Protein AF-A0A8S0GZP9-F1 (afdb_monomer)

Mean predicted aligned error: 5.79 Å

Solvent-accessible surface area (backbone atoms only — not comparable to full-atom values): 3387 Å² total; per-residue (Å²): 109,70,66,39,41,75,69,65,76,42,84,62,67,87,49,54,64,42,78,45,48,53,94,40,41,59,64,76,42,52,49,39,49,70,76,39,53,93,75,46,78,32,72,47,71,42,88,62,85,81,80,80,126

pLDDT: mean 87.18, std 10.18, range [60.22, 96.19]

Radius of gyration: 13.79 Å; Cα contacts (8 Å, |Δi|>4): 49; chains: 1; bounding box: 33×16×34 Å

Sequence (53 aa):
MIAFIADGRLDISPLVTGRIQLEEIVGQGFEELVNNKEHNVKIIVSPGQLRRS

Secondary structure (DSSP, 8-state):
-HHHHHTTSS--GGG--EEEEGGGIIIIIIIHHHH-TTT-S-EEEE-S-----

Nearest PDB structures (foldseek):
  1e3j-assembly1_A  TM=8.542E-01  e=3.884E-01  Bemisia argentifolii
  2oui-assembly1_A  TM=7.911E-01  e=3.154E-01  Entamoeba histolytica
  1y9a-assembly1_A  TM=7.928E-01  e=4.783E-01  Entamoeba histolytica
  3fpc-assembly1_C  TM=7.785E-01  e=5.127E-01  Thermoanaerobacter brockii
  3fpl-assembly1_A  TM=7.744E-01  e=5.496E-01  Clostridium beijerinckii

Foldseek 3Di:
DVVCVVVVVDDCVVQAQEEEEPVCCVPVNPVCCVPVVVRHRDYHYDPDDPPPD

Structure (mmCIF, N/CA/C/O backbone):
data_AF-A0A8S0GZP9-F1
#
_entry.id   AF-A0A8S0GZP9-F1
#
loop_
_atom_site.group_PDB
_atom_site.id
_atom_site.type_symbol
_atom_site.label_atom_id
_atom_site.label_alt_id
_atom_site.label_comp_id
_atom_site.label_asym_id
_atom_site.label_entity_id
_atom_site.label_seq_id
_atom_site.pdbx_PDB_ins_code
_atom_site.Cartn_x
_atom_site.Cartn_y
_atom_site.Cartn_z
_atom_site.occupancy
_atom_site.B_iso_or_equiv
_atom_site.auth_seq_id
_atom_site.auth_comp_id
_atom_site.auth_asym_id
_atom_site.auth_atom_id
_atom_site.pdbx_PDB_model_num
ATOM 1 N N . MET A 1 1 ? 11.072 5.449 -13.618 1.00 76.19 1 MET A N 1
ATOM 2 C CA . MET A 1 1 ? 10.570 4.529 -12.571 1.00 76.19 1 MET A CA 1
ATOM 3 C C . MET A 1 1 ? 9.702 3.421 -13.159 1.00 76.19 1 MET A C 1
ATOM 5 O O . MET A 1 1 ? 10.144 2.288 -13.106 1.00 76.19 1 MET A O 1
ATOM 9 N N . ILE A 1 2 ? 8.542 3.719 -13.768 1.00 84.56 2 ILE A N 1
ATOM 10 C CA . ILE A 1 2 ? 7.629 2.696 -14.332 1.00 84.56 2 ILE A CA 1
ATOM 11 C C . ILE A 1 2 ? 8.337 1.749 -15.314 1.00 84.56 2 ILE A C 1
ATOM 13 O O . ILE A 1 2 ? 8.184 0.543 -15.189 1.00 84.56 2 ILE A O 1
ATOM 17 N N . ALA A 1 3 ? 9.178 2.274 -16.213 1.00 90.00 3 ALA A N 1
ATOM 18 C CA . ALA A 1 3 ? 9.962 1.452 -17.141 1.00 90.00 3 ALA A CA 1
ATOM 19 C C . ALA A 1 3 ? 10.888 0.446 -16.429 1.00 90.00 3 ALA A C 1
ATOM 21 O O . ALA A 1 3 ? 10.972 -0.698 -16.834 1.00 90.00 3 ALA A O 1
ATOM 22 N N . PHE A 1 4 ? 11.515 0.823 -15.310 1.00 91.00 4 PHE A N 1
ATOM 23 C CA . PHE A 1 4 ? 12.366 -0.100 -14.549 1.00 91.00 4 PHE A CA 1
ATOM 24 C C . PHE A 1 4 ? 11.571 -1.175 -13.809 1.00 91.00 4 PHE A C 1
ATOM 26 O O . PHE A 1 4 ? 12.082 -2.272 -13.617 1.00 91.00 4 PHE A O 1
ATOM 33 N N . ILE A 1 5 ? 10.333 -0.874 -13.415 1.00 89.19 5 ILE A N 1
ATOM 34 C CA . ILE A 1 5 ? 9.419 -1.867 -12.841 1.00 89.19 5 ILE A CA 1
ATOM 35 C C . ILE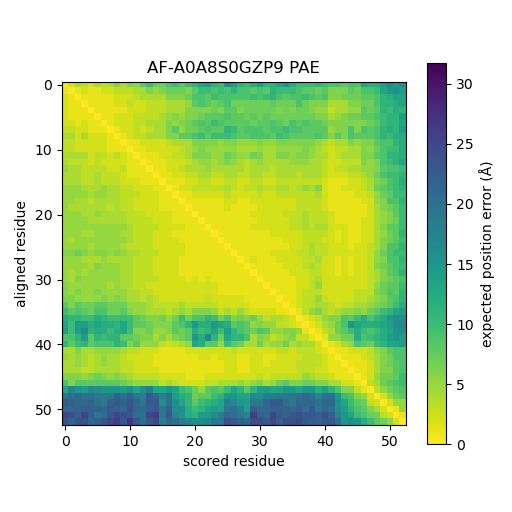 A 1 5 ? 8.953 -2.830 -13.940 1.00 89.19 5 ILE A C 1
ATOM 37 O O . ILE A 1 5 ? 8.990 -4.040 -13.748 1.00 89.19 5 ILE A O 1
ATOM 41 N N . ALA A 1 6 ? 8.574 -2.302 -15.108 1.00 88.56 6 ALA A N 1
ATOM 42 C CA . ALA A 1 6 ? 8.156 -3.099 -16.261 1.00 88.56 6 ALA A 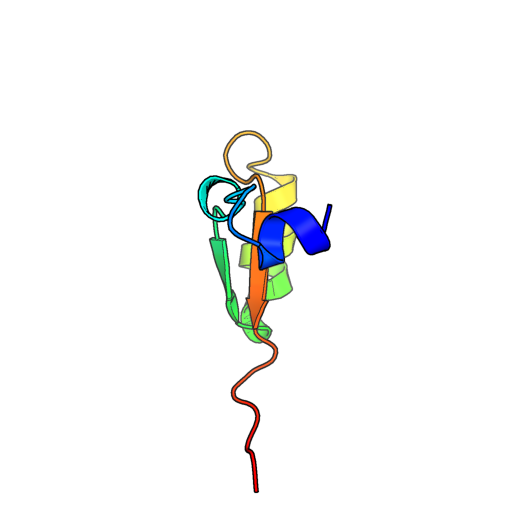CA 1
ATOM 43 C C . ALA A 1 6 ? 9.280 -4.015 -16.778 1.00 88.56 6 ALA A C 1
ATOM 45 O O . ALA A 1 6 ? 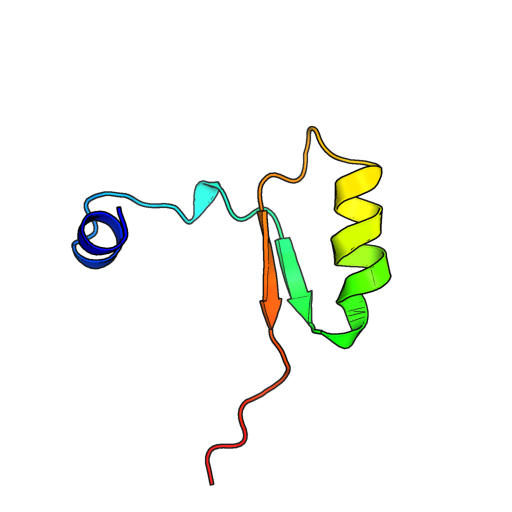9.026 -5.171 -17.100 1.00 88.56 6 ALA A O 1
ATOM 46 N N . ASP A 1 7 ? 10.521 -3.525 -16.770 1.00 92.75 7 ASP A N 1
ATOM 47 C CA . ASP A 1 7 ? 11.715 -4.279 -17.165 1.00 92.75 7 ASP A CA 1
ATOM 48 C C . ASP A 1 7 ? 12.229 -5.226 -16.057 1.00 92.75 7 ASP A C 1
ATOM 50 O O . ASP A 1 7 ? 13.288 -5.836 -16.209 1.00 92.75 7 ASP A O 1
ATOM 54 N N . GLY A 1 8 ? 11.543 -5.322 -14.910 1.00 89.19 8 GLY A N 1
ATOM 55 C CA . GLY A 1 8 ? 11.920 -6.196 -13.788 1.00 89.19 8 GLY A CA 1
A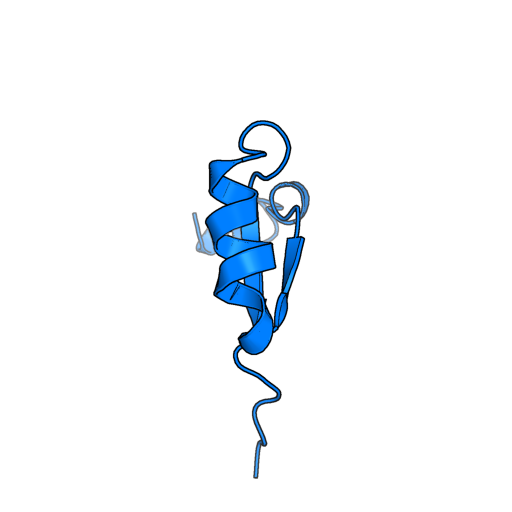TOM 56 C C . GLY A 1 8 ? 13.180 -5.768 -13.023 1.00 89.19 8 GLY A C 1
ATOM 57 O O . GLY A 1 8 ? 13.669 -6.497 -12.165 1.00 89.19 8 GLY A O 1
ATOM 58 N N . ARG A 1 9 ? 13.715 -4.578 -13.310 1.00 92.88 9 ARG A N 1
ATOM 59 C CA . ARG A 1 9 ? 14.910 -4.006 -12.663 1.00 92.88 9 ARG A CA 1
ATOM 60 C C . ARG A 1 9 ? 14.626 -3.403 -11.289 1.00 92.88 9 ARG A C 1
ATOM 62 O O . ARG A 1 9 ? 15.561 -3.099 -10.555 1.00 92.88 9 ARG A O 1
ATOM 69 N N . LEU A 1 10 ? 13.354 -3.191 -10.964 1.00 92.06 10 LEU A N 1
ATOM 70 C CA . LEU A 1 10 ? 12.903 -2.691 -9.673 1.00 92.06 10 LEU A CA 1
ATOM 71 C C . LEU A 1 10 ? 11.675 -3.483 -9.218 1.00 92.06 10 LEU A C 1
ATOM 73 O O . LEU A 1 10 ? 10.587 -3.290 -9.759 1.00 92.06 10 LEU A O 1
ATOM 77 N N . ASP A 1 11 ? 11.846 -4.338 -8.210 1.00 90.06 11 ASP A N 1
ATOM 78 C CA . ASP A 1 11 ? 10.727 -5.013 -7.552 1.00 90.06 11 ASP A CA 1
ATOM 79 C C . ASP A 1 11 ? 10.139 -4.114 -6.458 1.00 90.06 11 ASP A C 1
ATOM 81 O O . ASP A 1 11 ? 10.798 -3.771 -5.477 1.00 90.06 11 ASP A O 1
ATOM 85 N N . ILE A 1 12 ? 8.884 -3.713 -6.650 1.00 88.69 12 ILE A N 1
ATOM 86 C CA . ILE A 1 12 ? 8.130 -2.894 -5.693 1.00 88.69 12 ILE A CA 1
ATOM 87 C C . ILE A 1 12 ? 7.189 -3.725 -4.819 1.00 88.69 12 ILE A C 1
ATOM 89 O O . ILE A 1 12 ? 6.538 -3.171 -3.933 1.00 88.69 12 ILE A O 1
ATOM 93 N N . SER A 1 13 ? 7.092 -5.034 -5.066 1.00 88.69 13 SER A N 1
ATOM 94 C CA . SER A 1 13 ? 6.212 -5.942 -4.328 1.00 88.69 13 SER A CA 1
ATOM 95 C C . SER A 1 13 ? 6.423 -5.880 -2.809 1.00 88.69 13 SER A C 1
ATOM 97 O O . SER A 1 13 ? 5.413 -5.861 -2.107 1.00 88.69 13 SER A O 1
ATOM 99 N N . PRO A 1 14 ? 7.662 -5.744 -2.281 1.00 90.12 14 PRO A N 1
ATOM 100 C CA . PRO A 1 14 ? 7.902 -5.639 -0.838 1.00 90.12 14 PRO A CA 1
ATOM 101 C C . PRO A 1 14 ? 7.317 -4.384 -0.181 1.00 90.12 14 PRO A C 1
ATOM 103 O O . 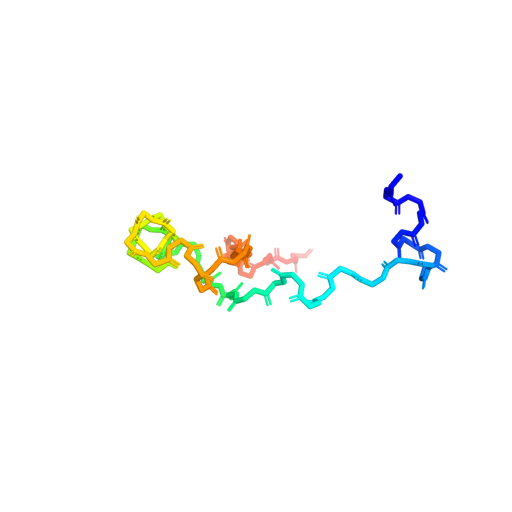PRO A 1 14 ? 7.146 -4.355 1.032 1.00 90.12 14 PRO A O 1
ATOM 106 N N . LEU A 1 15 ? 7.013 -3.340 -0.959 1.00 88.88 15 LEU A N 1
ATOM 107 C CA . LEU A 1 15 ? 6.399 -2.119 -0.432 1.00 88.88 15 LEU A CA 1
ATOM 108 C C . LEU A 1 15 ? 4.894 -2.288 -0.198 1.00 88.88 15 LEU A C 1
ATOM 110 O O . LEU A 1 15 ? 4.299 -1.475 0.502 1.00 88.88 15 LEU A O 1
ATOM 114 N N . VAL A 1 16 ? 4.266 -3.303 -0.803 1.00 91.81 16 VAL A N 1
ATOM 115 C CA . VAL A 1 16 ? 2.833 -3.571 -0.655 1.00 91.81 16 VAL A CA 1
ATOM 116 C C . VAL A 1 16 ? 2.592 -4.381 0.610 1.00 91.81 16 VAL A C 1
ATOM 118 O O . VAL A 1 16 ? 2.841 -5.582 0.644 1.00 91.81 16 VAL A O 1
ATOM 121 N N . THR A 1 17 ? 2.056 -3.720 1.629 1.00 91.75 17 THR A N 1
ATOM 122 C CA . THR A 1 17 ? 1.758 -4.301 2.944 1.00 91.75 17 THR A CA 1
ATOM 123 C C . THR A 1 17 ? 0.297 -4.724 3.088 1.00 91.75 17 THR A C 1
ATOM 125 O O . THR A 1 17 ? -0.023 -5.495 3.984 1.00 91.75 17 THR A O 1
ATOM 128 N N . GLY A 1 18 ? -0.588 -4.278 2.188 1.00 91.81 18 GLY A N 1
ATOM 129 C CA . GLY A 1 18 ? -2.004 -4.647 2.207 1.00 91.81 18 GLY A CA 1
ATOM 130 C C . GLY A 1 18 ? -2.641 -4.716 0.820 1.00 91.81 18 GLY A C 1
ATOM 131 O O . GLY A 1 18 ? -2.262 -3.991 -0.107 1.00 91.81 18 GLY A O 1
ATOM 132 N N . ARG A 1 19 ? -3.637 -5.592 0.680 1.00 94.31 19 ARG A N 1
ATOM 133 C CA . ARG A 1 19 ? -4.530 -5.681 -0.483 1.00 94.31 19 ARG A CA 1
ATOM 134 C C . ARG A 1 19 ? -5.958 -5.822 0.015 1.00 94.31 19 ARG A C 1
ATOM 136 O O . ARG A 1 19 ? -6.227 -6.754 0.761 1.00 94.31 19 ARG A O 1
ATOM 143 N N . ILE A 1 20 ? -6.829 -4.912 -0.406 1.00 94.81 20 ILE A N 1
ATOM 144 C CA . ILE A 1 20 ? -8.211 -4.833 0.077 1.00 94.81 20 ILE A CA 1
ATOM 145 C C . ILE A 1 20 ? -9.186 -4.604 -1.076 1.00 94.81 20 ILE A C 1
ATOM 147 O O . ILE A 1 20 ? -8.802 -4.145 -2.163 1.00 94.81 20 ILE A O 1
ATOM 151 N N . GLN A 1 21 ? -10.454 -4.900 -0.829 1.00 95.50 21 GLN A N 1
ATOM 152 C CA . GLN A 1 21 ? -11.540 -4.550 -1.732 1.00 95.50 21 GLN A CA 1
ATOM 153 C C . GLN A 1 21 ? -12.005 -3.106 -1.496 1.00 95.50 21 GLN A C 1
ATOM 155 O O . GLN A 1 21 ? -11.707 -2.490 -0.471 1.00 95.50 21 GLN A O 1
ATOM 160 N N . LEU A 1 22 ? -12.717 -2.531 -2.468 1.00 95.38 22 LEU A N 1
ATOM 161 C CA . LEU A 1 22 ? -13.175 -1.141 -2.386 1.00 95.38 22 LEU A CA 1
ATOM 162 C C . LEU A 1 22 ? -14.115 -0.899 -1.205 1.00 95.38 22 LEU A C 1
ATOM 164 O O . LEU A 1 22 ? -14.082 0.177 -0.613 1.00 95.38 22 LEU A O 1
ATOM 168 N N . GLU A 1 23 ? -14.910 -1.897 -0.834 1.00 95.38 23 GLU A N 1
ATOM 169 C CA . GLU A 1 23 ? -15.845 -1.822 0.288 1.00 95.38 23 GLU A CA 1
ATOM 170 C C . GLU A 1 23 ? -15.123 -1.628 1.634 1.00 95.38 23 GLU A C 1
ATOM 172 O O . GLU A 1 23 ? -15.711 -1.136 2.593 1.00 95.38 23 GLU A O 1
ATOM 177 N N . GLU A 1 24 ? -13.833 -1.961 1.699 1.00 95.88 24 GLU A N 1
ATOM 178 C CA . GLU A 1 24 ? -13.013 -1.920 2.911 1.00 95.88 24 GLU A CA 1
ATOM 179 C C . GLU A 1 24 ? -12.158 -0.643 3.009 1.00 95.88 24 GLU A C 1
ATOM 181 O O . GLU A 1 24 ? -11.436 -0.457 3.991 1.00 95.88 24 GLU A O 1
ATOM 186 N N . ILE A 1 25 ? -12.229 0.254 2.013 1.00 95.44 25 ILE A N 1
ATOM 187 C CA . ILE A 1 25 ? -11.284 1.372 1.838 1.00 95.44 25 ILE A CA 1
ATOM 188 C C . ILE A 1 25 ? -11.219 2.333 3.031 1.00 95.44 25 ILE A C 1
ATOM 190 O O . ILE A 1 25 ? -10.165 2.904 3.302 1.00 95.44 25 ILE A O 1
ATOM 194 N N . VAL A 1 26 ? -12.324 2.517 3.756 1.00 96.19 26 VAL A N 1
ATOM 195 C CA . VAL A 1 26 ? -12.365 3.436 4.900 1.00 96.19 26 VAL A CA 1
ATOM 196 C C . VAL A 1 26 ? -11.5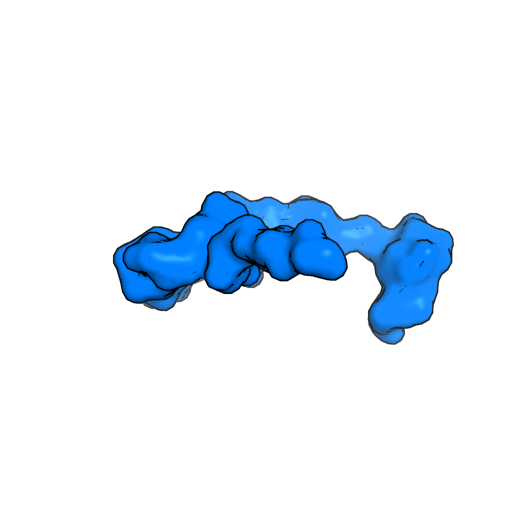99 2.846 6.083 1.00 96.19 26 VAL A C 1
ATOM 198 O O . VAL A 1 26 ? -10.581 3.409 6.477 1.00 96.19 26 VAL A O 1
ATOM 201 N N . GLY A 1 27 ? -12.034 1.690 6.594 1.00 95.75 27 GLY A N 1
ATOM 202 C CA . GLY A 1 27 ? -11.435 1.072 7.780 1.00 95.75 27 GLY A CA 1
ATOM 203 C C . GLY A 1 27 ? -10.059 0.463 7.509 1.00 95.75 27 GLY A C 1
ATOM 204 O O . GLY A 1 27 ? -9.066 0.848 8.117 1.00 95.75 27 GLY A O 1
ATOM 205 N N . GLN A 1 28 ? -9.968 -0.459 6.548 1.00 93.00 28 GLN A N 1
ATOM 206 C CA . GLN A 1 28 ? -8.717 -1.181 6.276 1.00 93.00 28 GLN A CA 1
ATOM 207 C C . GLN A 1 28 ? -7.763 -0.424 5.342 1.00 93.00 28 GLN A C 1
ATOM 209 O O . GLN A 1 28 ? -6.643 -0.871 5.112 1.00 93.00 28 GLN A O 1
ATOM 214 N N . GLY A 1 29 ? -8.193 0.706 4.774 1.00 93.81 29 GLY A N 1
ATOM 215 C CA . GLY A 1 29 ? -7.355 1.570 3.947 1.00 93.81 29 GLY A CA 1
ATOM 216 C C . GLY A 1 29 ? -6.931 2.827 4.697 1.00 93.81 29 GLY A C 1
ATOM 217 O O . GLY A 1 29 ? -5.781 2.955 5.113 1.00 93.81 29 GLY A O 1
ATOM 218 N N . PHE A 1 30 ? -7.844 3.786 4.843 1.00 94.56 30 PHE A N 1
ATOM 219 C CA . PHE A 1 30 ? -7.510 5.104 5.384 1.00 94.56 30 PHE A CA 1
ATOM 220 C C . PHE A 1 30 ? -7.245 5.096 6.890 1.00 94.56 30 PHE A C 1
ATOM 222 O O . PHE A 1 30 ? -6.225 5.639 7.313 1.00 94.56 30 PHE A O 1
ATOM 229 N N . GLU A 1 31 ? -8.120 4.498 7.701 1.00 95.19 31 GLU A N 1
ATOM 230 C CA . GLU A 1 31 ? -7.942 4.473 9.162 1.00 95.19 31 GLU A CA 1
ATOM 231 C C . GLU A 1 31 ? -6.684 3.692 9.553 1.00 95.19 31 G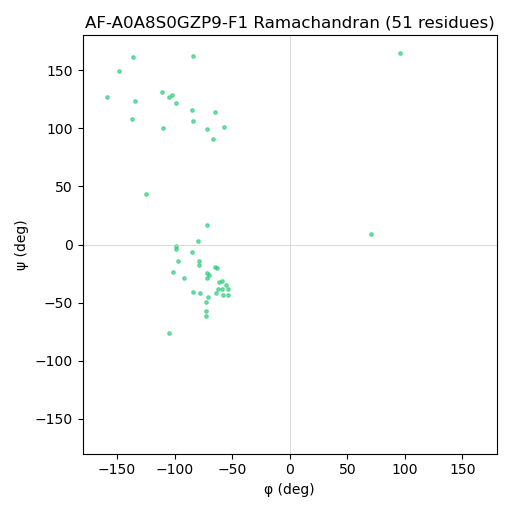LU A C 1
ATOM 233 O O . GLU A 1 31 ? -5.890 4.156 10.374 1.00 95.19 31 GLU A O 1
ATOM 238 N N . GLU A 1 32 ? -6.444 2.563 8.890 1.00 93.25 32 GLU A N 1
ATOM 239 C CA . GLU A 1 32 ? -5.239 1.751 9.049 1.00 93.25 32 GLU A CA 1
ATOM 240 C C . GLU A 1 32 ? -3.953 2.549 8.745 1.00 93.25 32 GLU A C 1
ATOM 242 O O . GLU A 1 32 ? -2.992 2.524 9.518 1.00 93.25 32 GLU A O 1
ATOM 247 N N . LEU A 1 33 ? -3.949 3.354 7.676 1.00 91.69 33 LEU A N 1
ATOM 248 C CA . LEU A 1 33 ? -2.830 4.247 7.350 1.00 91.69 33 LEU A CA 1
ATOM 249 C C . LEU A 1 33 ? -2.679 5.421 8.323 1.00 91.69 33 LEU A C 1
ATOM 251 O O . LEU A 1 33 ? -1.584 5.962 8.450 1.00 91.69 33 LEU A O 1
ATOM 255 N N . VAL A 1 34 ? -3.741 5.863 8.995 1.00 91.75 34 VAL A N 1
ATOM 256 C CA . VAL A 1 34 ? -3.651 6.935 9.999 1.00 91.75 34 VAL A CA 1
ATOM 257 C C . VAL A 1 34 ? -3.086 6.399 11.312 1.00 91.75 34 VAL A C 1
ATOM 259 O O . VAL A 1 34 ? -2.235 7.058 11.914 1.00 91.75 34 VAL A O 1
ATOM 262 N N . ASN A 1 35 ? -3.524 5.212 11.729 1.00 91.62 35 ASN A N 1
ATOM 263 C CA . ASN A 1 35 ? -3.239 4.670 13.055 1.00 91.62 35 ASN A CA 1
ATOM 264 C C . ASN A 1 35 ? -1.967 3.805 13.102 1.00 91.62 35 ASN A C 1
ATOM 266 O O . ASN A 1 35 ? -1.295 3.787 14.129 1.00 91.62 35 ASN A O 1
ATOM 270 N N . ASN A 1 36 ? -1.586 3.154 11.995 1.00 86.75 36 ASN A N 1
ATOM 271 C CA . ASN A 1 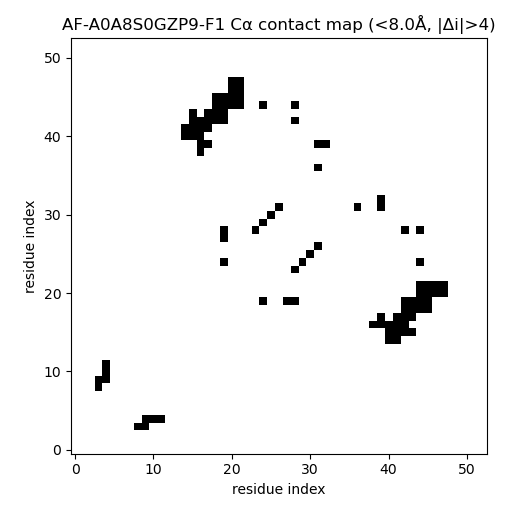36 ? -0.491 2.173 11.941 1.00 86.75 36 ASN A CA 1
ATOM 272 C C . ASN A 1 36 ? 0.575 2.524 10.880 1.00 86.75 36 ASN A C 1
ATOM 274 O O . ASN A 1 36 ? 1.049 1.665 10.135 1.00 86.75 36 ASN A O 1
ATOM 278 N N . LYS A 1 37 ? 0.969 3.804 10.808 1.00 74.62 37 LYS A N 1
ATOM 279 C CA . LYS A 1 37 ? 1.885 4.367 9.785 1.00 74.62 37 LYS A CA 1
ATOM 280 C C . LYS A 1 37 ? 3.238 3.663 9.662 1.00 74.62 37 LYS A C 1
ATOM 282 O O . LYS A 1 37 ? 3.775 3.574 8.566 1.00 74.62 37 LYS A O 1
ATOM 287 N N . GLU A 1 38 ? 3.781 3.183 10.777 1.00 76.06 38 GLU A N 1
ATOM 288 C CA . GLU A 1 38 ? 5.085 2.505 10.832 1.00 76.06 38 GLU A CA 1
ATOM 289 C C . GLU A 1 38 ? 5.035 1.097 10.203 1.00 76.06 38 GLU A C 1
ATOM 291 O O . GLU A 1 38 ? 6.049 0.595 9.727 1.00 76.06 38 GLU A O 1
ATOM 296 N N . HIS A 1 39 ? 3.853 0.466 10.166 1.00 72.44 39 HIS A N 1
ATOM 297 C CA . HIS A 1 39 ? 3.667 -0.902 9.669 1.00 72.44 39 HIS A CA 1
ATOM 298 C C . HIS A 1 39 ? 3.085 -0.963 8.249 1.00 72.44 39 HIS A C 1
ATOM 300 O O . HIS A 1 39 ? 3.288 -1.954 7.547 1.00 72.44 39 HIS A O 1
ATOM 306 N N . ASN A 1 40 ? 2.386 0.085 7.802 1.00 68.88 40 ASN A N 1
ATOM 307 C CA . ASN A 1 40 ? 1.704 0.103 6.509 1.00 68.88 40 ASN A CA 1
ATOM 308 C C . ASN A 1 40 ? 2.371 1.057 5.514 1.00 68.88 40 ASN A C 1
ATOM 310 O O . ASN A 1 40 ? 2.128 2.261 5.521 1.00 68.88 40 ASN A O 1
ATOM 314 N N . VAL A 1 41 ? 3.179 0.496 4.609 1.00 80.38 41 VAL A N 1
ATOM 315 C CA . VAL A 1 41 ? 3.915 1.256 3.584 1.00 80.38 41 VAL A CA 1
ATOM 316 C C . VAL A 1 41 ? 3.042 1.534 2.352 1.00 80.38 41 VAL A C 1
ATOM 318 O O . VAL A 1 41 ? 3.078 2.635 1.794 1.00 80.38 41 VAL A O 1
ATOM 321 N N . LYS A 1 42 ? 2.236 0.559 1.907 1.00 90.69 42 LYS A N 1
ATOM 322 C CA . LYS A 1 42 ? 1.349 0.702 0.738 1.00 90.69 42 LYS A CA 1
ATOM 323 C C . LYS A 1 42 ? 0.207 -0.314 0.783 1.00 90.69 42 LYS A C 1
ATOM 325 O O . LYS A 1 42 ? 0.447 -1.518 0.823 1.00 90.69 42 LYS A O 1
ATOM 330 N N . ILE A 1 43 ? -1.027 0.169 0.661 1.00 93.88 43 ILE A N 1
ATOM 331 C CA . ILE A 1 43 ? -2.230 -0.663 0.524 1.00 93.88 43 ILE A CA 1
ATOM 332 C C . ILE A 1 43 ? -2.782 -0.495 -0.895 1.00 93.88 43 ILE A C 1
ATOM 334 O O . ILE A 1 43 ? -2.901 0.630 -1.387 1.00 93.88 43 ILE A O 1
ATOM 338 N N . ILE A 1 44 ? -3.078 -1.601 -1.580 1.00 94.25 44 ILE A N 1
ATOM 339 C CA . ILE A 1 44 ? -3.652 -1.600 -2.934 1.00 94.25 44 ILE A CA 1
ATOM 340 C C . ILE A 1 44 ? -5.131 -1.970 -2.860 1.00 94.25 44 ILE A C 1
ATOM 342 O O . ILE A 1 44 ? -5.485 -3.014 -2.317 1.00 94.25 44 ILE A O 1
ATOM 346 N N . VAL A 1 45 ? -5.980 -1.126 -3.445 1.00 95.38 45 VAL A N 1
ATOM 347 C CA . VAL A 1 45 ? -7.435 -1.309 -3.461 1.00 95.38 45 VAL A CA 1
ATOM 348 C C . VAL A 1 45 ? -7.877 -1.834 -4.820 1.00 95.38 45 VAL A C 1
ATOM 350 O O . VAL A 1 45 ? -7.539 -1.247 -5.851 1.00 95.38 45 VAL A O 1
ATOM 353 N N . SER A 1 46 ? -8.653 -2.915 -4.825 1.00 94.81 46 SER A N 1
ATOM 354 C CA . SER A 1 46 ? -9.285 -3.441 -6.037 1.00 94.81 46 SER A CA 1
ATOM 355 C C . SER A 1 46 ? -10.743 -2.967 -6.119 1.00 94.81 46 SER A C 1
ATOM 357 O O . SER A 1 46 ? -11.524 -3.294 -5.228 1.00 94.81 46 SER A O 1
ATOM 359 N N . PRO A 1 47 ? -11.159 -2.250 -7.182 1.00 88.31 47 PRO A N 1
ATOM 360 C CA . PRO A 1 47 ? -12.514 -1.695 -7.328 1.00 88.31 47 PRO A CA 1
ATOM 361 C C . PRO A 1 47 ? -13.626 -2.735 -7.599 1.00 88.31 47 PRO A C 1
ATOM 363 O O . PRO A 1 47 ? -14.705 -2.372 -8.053 1.00 88.31 47 PRO A O 1
ATOM 366 N N . GLY A 1 48 ? -13.377 -4.025 -7.342 1.00 79.94 48 GLY A N 1
ATOM 367 C CA . GLY A 1 48 ? -14.255 -5.141 -7.705 1.00 79.94 48 GLY A CA 1
ATOM 368 C C . GLY A 1 48 ? -13.867 -5.823 -9.023 1.00 79.94 48 GLY A C 1
ATOM 369 O O . GLY A 1 48 ? -13.056 -5.319 -9.805 1.00 79.94 48 GLY A O 1
ATOM 370 N N . GLN A 1 49 ? -14.416 -7.021 -9.259 1.00 68.12 49 GLN A N 1
ATOM 371 C CA . GLN A 1 49 ? -14.118 -7.815 -10.453 1.00 68.12 49 GLN A CA 1
ATOM 372 C C . GLN A 1 49 ? -14.617 -7.072 -11.694 1.00 68.12 49 GLN A C 1
ATOM 374 O O . GLN A 1 49 ? -15.821 -6.900 -11.885 1.00 68.12 49 GLN A O 1
ATOM 379 N N . LEU A 1 50 ? -13.683 -6.651 -12.553 1.00 62.19 50 LEU A N 1
ATOM 380 C CA . LEU A 1 50 ? -13.998 -6.144 -13.884 1.00 62.19 50 LEU A CA 1
ATOM 381 C C . LEU A 1 50 ? -14.774 -7.254 -14.612 1.00 62.19 50 LEU A C 1
ATOM 383 O O . LEU A 1 50 ? -14.180 -8.238 -15.061 1.00 62.19 50 LEU A O 1
ATOM 387 N N . ARG A 1 51 ? -16.104 -7.146 -14.693 1.00 60.31 51 ARG A N 1
ATOM 388 C CA . ARG A 1 51 ? -16.907 -8.003 -15.568 1.00 60.31 51 ARG A CA 1
ATOM 389 C C . ARG A 1 51 ? -16.532 -7.638 -16.9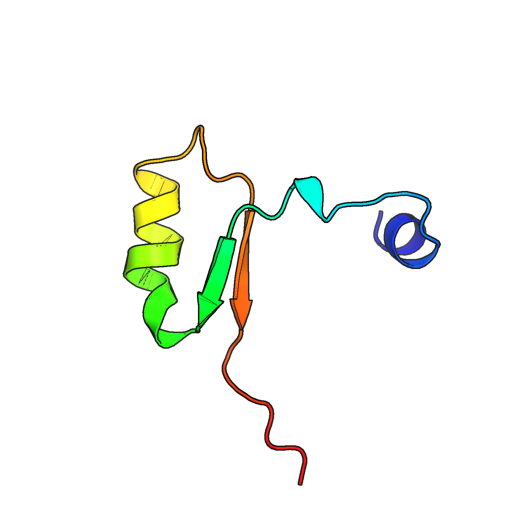98 1.00 60.31 51 ARG A C 1
ATOM 391 O O . ARG A 1 51 ? -17.086 -6.709 -17.572 1.00 60.31 51 ARG A O 1
ATOM 398 N N . ARG A 1 52 ? -15.537 -8.335 -17.545 1.00 61.72 52 ARG A N 1
ATOM 399 C CA . ARG A 1 52 ? -15.256 -8.311 -18.977 1.00 61.72 52 ARG A CA 1
ATOM 400 C C . ARG A 1 52 ? -16.377 -9.100 -19.649 1.00 61.72 52 ARG A C 1
ATOM 402 O O . ARG A 1 52 ? -16.394 -10.324 -19.552 1.00 61.72 52 ARG A O 1
ATOM 409 N N . SER A 1 53 ? -17.355 -8.372 -20.183 1.00 60.22 53 SER A N 1
ATOM 410 C CA . SER A 1 53 ? -18.309 -8.870 -21.179 1.00 60.22 53 SER A CA 1
ATOM 411 C C . SER A 1 53 ? -17.588 -9.224 -22.469 1.00 60.22 53 SER A C 1
ATOM 413 O O . SER A 1 53 ? -16.693 -8.423 -22.831 1.00 60.22 53 SER A O 1
#